Protein AF-A0A7W1PVD2-F1 (afdb_monomer_lite)

Secondary structure (DSSP, 8-state):
---S----S------HHHHHHHHHTT-GGGGHHHHHHHHHTSHHHHHHHHHHHHHH-TTEEEEEE--TTT-SS-EEEEEETTEEEEGGGS-HHHHHHHHHHHHHHHH--SEEEEESTTTTS-HHHHHHHHHHHHHHHHHHT-EEEEE-S--

Radius of gyration: 14.96 Å; chains: 1; bounding box: 42×34×36 Å

pLDDT: mean 89.28, std 12.17, range [30.95, 98.19]

Foldseek 3Di:
DDDQFAAPLFAAADDPVVQVVCVVVVVNSPCVLNLLVVQVVDVVLVVQLVVLLCLLPVQKDWDWDDDPVPDRGTFIWIDGPPDIDTPRPDFRLSVLLSSQSSCCSRVVDQEAEEECSPVRPDPSSVVSSVVSVVVSCVVSVHHYDYDDPDD

Structure (mmCIF, N/CA/C/O backbone):
data_AF-A0A7W1PVD2-F1
#
_entry.id   AF-A0A7W1PVD2-F1
#
loop_
_atom_site.group_PDB
_atom_site.id
_atom_site.type_symbol
_atom_site.label_atom_id
_atom_site.label_alt_id
_atom_site.label_comp_id
_atom_site.label_asym_id
_atom_site.label_entity_id
_atom_site.label_seq_id
_atom_site.pdbx_PDB_ins_code
_atom_site.Cartn_x
_atom_site.Cartn_y
_atom_site.Cartn_z
_atom_site.occupancy
_atom_site.B_iso_or_equiv
_atom_site.auth_seq_id
_atom_site.auth_comp_id
_atom_site.auth_asym_id
_atom_site.auth_atom_id
_atom_site.pdbx_PDB_model_num
ATOM 1 N N . MET A 1 1 ? -3.368 22.856 -1.263 1.00 30.95 1 MET A N 1
ATOM 2 C CA . MET A 1 1 ? -3.765 21.561 -0.682 1.00 30.95 1 MET A CA 1
ATOM 3 C C . MET A 1 1 ? -3.455 20.491 -1.707 1.00 30.95 1 MET A C 1
ATOM 5 O O . MET A 1 1 ? -4.094 20.517 -2.752 1.00 30.95 1 MET A O 1
ATOM 9 N N . PRO A 1 2 ? -2.447 19.629 -1.520 1.00 36.06 2 PRO A N 1
ATOM 10 C CA . PRO A 1 2 ? -2.318 18.473 -2.382 1.00 36.06 2 PRO A CA 1
ATOM 11 C C . PRO A 1 2 ? -3.225 17.382 -1.815 1.00 36.06 2 PRO A C 1
ATOM 13 O O . PRO A 1 2 ? -2.897 16.750 -0.815 1.00 36.06 2 PRO A O 1
ATOM 16 N N . GLY A 1 3 ? -4.385 17.198 -2.447 1.00 36.12 3 GLY A N 1
ATOM 17 C CA . GLY A 1 3 ? -5.169 15.983 -2.272 1.00 36.12 3 GLY A CA 1
ATOM 18 C C . GLY A 1 3 ? -4.302 14.768 -2.609 1.00 36.12 3 GLY A C 1
ATOM 19 O O . GLY A 1 3 ? -3.469 14.819 -3.514 1.00 36.12 3 GLY A O 1
ATOM 20 N N . LEU A 1 4 ? -4.482 13.675 -1.871 1.00 47.94 4 LEU A N 1
ATOM 21 C CA . LEU A 1 4 ? -3.737 12.411 -1.980 1.00 47.94 4 LEU A CA 1
ATOM 22 C C . LEU A 1 4 ? -3.936 11.652 -3.317 1.00 47.94 4 LEU A C 1
ATOM 24 O O . LEU A 1 4 ? -3.712 10.448 -3.390 1.00 47.94 4 LEU A O 1
ATOM 28 N N . ALA A 1 5 ? -4.349 12.316 -4.395 1.00 54.66 5 ALA A N 1
ATOM 29 C CA . ALA A 1 5 ? -4.681 11.675 -5.661 1.00 54.66 5 ALA A CA 1
ATOM 30 C C . ALA A 1 5 ? -3.678 12.055 -6.760 1.00 54.66 5 ALA A C 1
ATOM 32 O O . ALA A 1 5 ? -3.832 13.057 -7.454 1.00 54.66 5 ALA A O 1
ATOM 33 N N . GLY A 1 6 ? -2.654 11.211 -6.904 1.00 65.00 6 GLY A N 1
ATOM 34 C CA . GLY A 1 6 ? -1.680 11.238 -7.995 1.00 65.00 6 GLY A CA 1
ATOM 35 C C . GLY A 1 6 ? -0.313 10.763 -7.518 1.00 65.00 6 GLY A C 1
ATOM 36 O O . GLY A 1 6 ? 0.491 11.569 -7.058 1.00 65.00 6 GLY A O 1
ATOM 37 N N . ILE A 1 7 ? -0.049 9.455 -7.594 1.00 79.06 7 ILE A N 1
ATOM 38 C CA . ILE A 1 7 ? 1.331 8.960 -7.490 1.00 79.06 7 ILE A CA 1
ATOM 39 C C . ILE A 1 7 ? 2.027 9.197 -8.835 1.00 79.06 7 ILE A C 1
ATOM 41 O O . ILE A 1 7 ? 1.370 9.092 -9.875 1.00 79.06 7 ILE A O 1
ATOM 45 N N . PRO A 1 8 ? 3.327 9.524 -8.856 1.00 81.75 8 PRO A N 1
ATOM 46 C CA . PRO A 1 8 ? 4.046 9.646 -10.111 1.00 81.75 8 PRO A CA 1
ATOM 47 C C . PRO A 1 8 ? 4.066 8.294 -10.835 1.00 81.75 8 PRO A C 1
ATOM 49 O O . PRO A 1 8 ? 4.169 7.230 -10.212 1.00 81.75 8 PRO A O 1
ATOM 52 N N . SER A 1 9 ? 4.010 8.334 -12.169 1.00 82.12 9 SER A N 1
ATOM 53 C CA . SER A 1 9 ? 4.087 7.117 -12.985 1.00 82.12 9 SER A CA 1
ATOM 54 C C . SER A 1 9 ? 5.386 6.347 -12.751 1.00 82.12 9 SER A C 1
ATOM 56 O O . SER A 1 9 ? 5.392 5.119 -12.807 1.00 82.12 9 SER A O 1
ATOM 58 N N . PHE A 1 10 ? 6.459 7.049 -12.378 1.00 88.56 10 PHE A N 1
ATOM 59 C CA . PHE A 1 10 ? 7.777 6.473 -12.145 1.00 88.56 10 PHE A CA 1
ATOM 60 C C . PHE A 1 10 ? 8.405 6.995 -10.851 1.00 88.56 10 PHE A C 1
ATOM 62 O O . PHE A 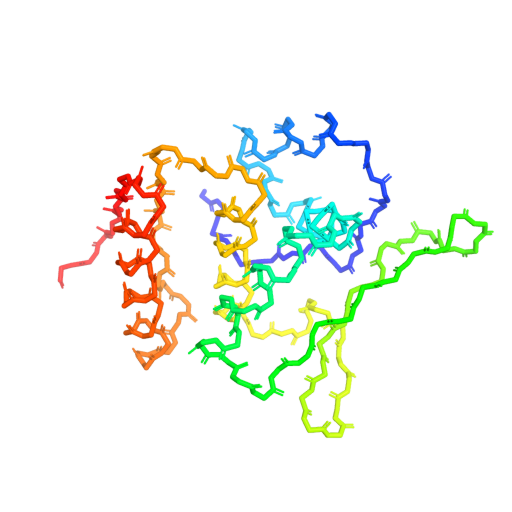1 10 ? 8.245 8.159 -10.484 1.00 88.56 10 PHE A O 1
ATOM 69 N N . GLU A 1 11 ? 9.156 6.128 -10.174 1.00 93.12 11 GLU A N 1
ATOM 70 C CA . GLU A 1 11 ? 10.035 6.499 -9.067 1.00 93.12 11 GLU A CA 1
ATOM 71 C C . GLU A 1 11 ? 11.359 5.747 -9.200 1.00 93.12 11 GLU A C 1
ATOM 73 O O . GLU A 1 11 ? 11.371 4.520 -9.307 1.00 93.12 11 GLU A O 1
ATOM 78 N N . GLU A 1 12 ? 12.472 6.471 -9.128 1.00 94.31 12 GLU A N 1
ATOM 79 C CA . GLU A 1 12 ? 13.791 5.875 -8.908 1.00 94.31 12 GLU A CA 1
ATOM 80 C C . GLU A 1 12 ? 13.880 5.257 -7.505 1.00 94.31 12 GLU A C 1
ATOM 82 O O . GLU A 1 12 ? 13.219 5.714 -6.559 1.00 94.31 12 GLU A O 1
ATOM 87 N N . LEU A 1 13 ? 14.740 4.247 -7.346 1.00 96.00 13 LEU A N 1
ATOM 88 C CA . LEU A 1 13 ? 15.053 3.697 -6.031 1.00 96.00 13 LEU A CA 1
ATOM 89 C C . LEU A 1 13 ? 15.788 4.745 -5.179 1.00 96.00 13 LEU A C 1
ATOM 91 O O . LEU A 1 13 ? 16.880 5.205 -5.507 1.00 96.00 13 LEU A O 1
ATOM 95 N N . LYS A 1 14 ? 15.209 5.077 -4.029 1.00 94.94 14 LYS A N 1
ATOM 96 C CA . LYS A 1 14 ? 15.742 6.025 -3.049 1.00 94.94 14 LYS A CA 1
ATOM 97 C C . LYS A 1 14 ? 16.215 5.288 -1.803 1.00 94.94 14 LYS A C 1
ATOM 99 O O . LYS A 1 14 ? 15.666 4.267 -1.392 1.00 94.94 14 LYS A O 1
ATOM 104 N N . SER A 1 15 ? 17.219 5.853 -1.134 1.00 94.75 15 SER A N 1
ATOM 105 C CA . SER A 1 15 ? 17.688 5.307 0.141 1.00 94.75 15 SER A CA 1
ATOM 106 C C . SER A 1 15 ? 16.593 5.381 1.221 1.00 94.75 15 SER A C 1
ATOM 108 O O . SER A 1 15 ? 15.819 6.345 1.246 1.00 94.75 15 SER A O 1
ATOM 110 N N . PRO A 1 16 ? 16.558 4.450 2.197 1.00 93.50 16 PRO A N 1
ATOM 111 C CA . PRO A 1 16 ? 15.550 4.467 3.262 1.00 93.50 16 PRO A CA 1
ATOM 112 C C . PRO A 1 16 ? 15.492 5.791 4.041 1.00 93.50 16 PRO A C 1
ATOM 114 O O . PRO A 1 16 ? 14.431 6.206 4.505 1.00 93.50 16 PRO A O 1
ATOM 117 N N . GLY A 1 17 ? 16.632 6.478 4.185 1.00 92.56 17 GLY A N 1
ATOM 118 C CA . GLY A 1 17 ? 16.705 7.792 4.826 1.00 92.56 17 GLY A CA 1
ATOM 119 C C . GLY A 1 17 ? 16.015 8.898 4.024 1.00 92.56 17 GLY A C 1
ATOM 120 O O . GLY A 1 17 ? 15.352 9.748 4.617 1.00 92.56 17 GLY A O 1
ATOM 121 N N . LEU A 1 18 ? 16.128 8.881 2.691 1.00 92.88 18 LEU A N 1
ATOM 122 C CA . LEU A 1 18 ? 15.412 9.816 1.817 1.00 92.88 18 LEU A CA 1
ATOM 123 C C . LEU A 1 18 ? 13.906 9.563 1.852 1.00 92.88 18 LEU A C 1
ATOM 125 O O . LEU A 1 18 ? 13.144 10.512 2.016 1.00 92.88 18 LEU A O 1
ATOM 129 N N . VAL A 1 19 ? 13.495 8.294 1.785 1.00 93.81 19 VAL A N 1
ATOM 130 C CA . VAL A 1 19 ? 12.080 7.894 1.847 1.00 93.81 19 VAL A CA 1
ATOM 131 C C . VAL A 1 19 ? 11.445 8.343 3.163 1.00 93.81 19 VAL A C 1
ATOM 133 O O . VAL A 1 19 ? 10.417 9.013 3.151 1.00 93.81 19 VAL A O 1
ATOM 136 N N . ARG A 1 20 ? 12.102 8.077 4.303 1.00 90.12 20 ARG A N 1
ATOM 137 C CA . ARG A 1 20 ? 11.642 8.539 5.625 1.00 90.12 20 ARG A CA 1
ATOM 138 C C . ARG A 1 20 ? 11.489 10.055 5.709 1.00 90.12 20 ARG A C 1
ATOM 140 O O . ARG A 1 20 ? 10.506 10.534 6.265 1.00 90.12 20 ARG A O 1
ATOM 147 N N . ARG A 1 21 ? 12.448 10.816 5.171 1.00 89.19 21 ARG A N 1
ATOM 148 C CA . ARG A 1 21 ? 12.374 12.285 5.175 1.00 89.19 21 ARG A CA 1
ATOM 149 C C . ARG A 1 21 ? 11.238 12.811 4.303 1.00 89.19 21 ARG A C 1
ATOM 151 O O . ARG A 1 21 ? 10.576 13.749 4.724 1.00 89.19 21 ARG A O 1
ATOM 158 N N . ALA A 1 22 ? 11.023 12.229 3.124 1.00 88.19 22 ALA A N 1
ATOM 159 C CA . ALA A 1 22 ? 9.928 12.619 2.237 1.00 88.19 22 ALA A CA 1
ATOM 160 C C . ALA A 1 22 ? 8.562 12.341 2.884 1.00 88.19 22 ALA A C 1
ATOM 162 O O . ALA A 1 22 ? 7.729 13.239 2.965 1.00 88.19 22 ALA A O 1
ATOM 163 N N . ALA A 1 23 ? 8.387 11.145 3.454 1.00 84.88 23 ALA A N 1
ATOM 164 C CA . ALA A 1 23 ? 7.197 10.770 4.214 1.00 84.88 23 ALA A CA 1
ATOM 165 C C . ALA A 1 23 ? 6.908 11.740 5.374 1.00 84.88 23 ALA A C 1
ATOM 167 O O . ALA A 1 23 ? 5.784 12.204 5.530 1.00 84.88 23 ALA A O 1
ATOM 168 N N . ALA A 1 24 ? 7.933 12.111 6.150 1.00 81.12 24 ALA A N 1
ATOM 169 C CA . ALA A 1 24 ? 7.786 13.033 7.279 1.00 81.12 24 ALA A CA 1
ATOM 170 C C . ALA A 1 24 ? 7.469 14.487 6.872 1.00 81.12 24 ALA A C 1
ATOM 172 O O . ALA A 1 24 ? 6.961 15.247 7.692 1.00 81.12 24 ALA A O 1
ATOM 173 N N . ARG A 1 25 ? 7.786 14.895 5.636 1.00 81.44 25 ARG A N 1
ATOM 174 C CA . ARG A 1 25 ? 7.561 16.261 5.126 1.00 81.44 25 ARG A CA 1
ATOM 175 C C . ARG A 1 25 ? 6.215 16.449 4.426 1.00 81.44 25 ARG A C 1
ATOM 177 O O . ARG A 1 25 ? 5.925 17.557 3.995 1.00 81.44 25 ARG A O 1
ATOM 184 N N . GLY A 1 26 ? 5.411 15.392 4.307 1.00 72.75 26 GLY A N 1
ATOM 185 C CA . GLY A 1 26 ? 4.166 15.425 3.537 1.00 72.75 26 GLY A CA 1
ATOM 186 C C . GLY A 1 26 ? 4.355 15.186 2.034 1.00 72.75 26 GLY A C 1
ATOM 187 O O . GLY A 1 26 ? 3.373 15.140 1.304 1.00 72.75 26 GLY A O 1
ATOM 188 N N . ASP A 1 27 ? 5.582 14.916 1.573 1.00 76.50 27 ASP A N 1
ATOM 189 C CA . ASP A 1 27 ? 5.893 14.545 0.180 1.00 76.50 27 ASP A CA 1
ATOM 190 C C . ASP A 1 27 ? 5.741 13.030 -0.065 1.00 76.50 27 ASP A C 1
ATOM 192 O O . ASP A 1 27 ? 6.372 12.436 -0.945 1.00 76.50 27 ASP A O 1
ATOM 196 N N . ALA A 1 28 ? 4.896 12.400 0.749 1.00 74.50 28 ALA A N 1
ATOM 197 C CA . ALA A 1 28 ? 4.592 10.978 0.793 1.00 74.50 28 ALA A CA 1
ATOM 198 C C . ALA A 1 28 ? 4.269 10.367 -0.576 1.00 74.50 28 ALA A C 1
ATOM 200 O O . ALA A 1 28 ? 4.692 9.250 -0.879 1.00 74.50 28 ALA A O 1
ATOM 201 N N . ASN A 1 29 ? 3.539 11.117 -1.401 1.00 79.50 29 ASN A N 1
ATOM 202 C CA . ASN A 1 29 ? 3.061 10.665 -2.705 1.00 79.50 29 ASN A CA 1
ATOM 203 C C . ASN A 1 29 ? 4.199 10.430 -3.708 1.00 79.50 29 ASN A C 1
ATOM 205 O O . ASN A 1 29 ? 4.047 9.603 -4.597 1.00 79.50 29 ASN A O 1
ATOM 209 N N . ASN A 1 30 ? 5.351 11.093 -3.539 1.00 85.94 30 ASN A N 1
ATOM 210 C CA . ASN A 1 30 ? 6.503 11.007 -4.450 1.00 85.94 30 ASN A CA 1
ATOM 211 C C . ASN A 1 30 ? 7.498 9.885 -4.090 1.00 85.94 30 ASN A C 1
ATOM 213 O O . ASN A 1 30 ? 8.606 9.814 -4.644 1.00 85.94 30 ASN A O 1
ATOM 217 N N . VAL A 1 31 ? 7.159 9.080 -3.082 1.00 92.88 31 VAL A N 1
ATOM 218 C CA . VAL A 1 31 ? 7.969 7.959 -2.586 1.00 92.88 31 VAL A CA 1
ATOM 219 C C . VAL A 1 31 ? 7.114 6.720 -2.305 1.00 92.88 31 VAL A C 1
ATOM 221 O O . VAL A 1 31 ? 7.510 5.856 -1.523 1.00 92.88 31 VAL A O 1
ATOM 224 N N . PHE A 1 32 ? 5.924 6.630 -2.894 1.00 93.75 32 PHE A N 1
ATOM 225 C CA . PHE A 1 32 ? 5.000 5.538 -2.626 1.00 93.75 32 PHE A CA 1
ATOM 226 C C . PHE A 1 32 ? 5.550 4.191 -3.110 1.00 93.75 32 PHE A C 1
ATOM 228 O O . PHE A 1 32 ? 5.587 3.238 -2.329 1.00 93.75 32 PHE A O 1
ATOM 235 N N . ARG A 1 33 ? 6.055 4.103 -4.349 1.00 95.44 33 ARG A N 1
ATOM 236 C CA . ARG A 1 33 ? 6.676 2.862 -4.861 1.00 95.44 33 ARG A CA 1
ATOM 237 C C . ARG A 1 33 ? 7.888 2.477 -4.022 1.00 95.44 33 ARG A C 1
ATOM 239 O O . ARG A 1 33 ? 8.087 1.299 -3.736 1.00 95.44 33 ARG A O 1
ATOM 246 N N . ASN A 1 34 ? 8.651 3.466 -3.562 1.00 96.50 34 ASN A N 1
ATOM 247 C CA . ASN A 1 34 ? 9.752 3.253 -2.629 1.00 96.50 34 ASN A CA 1
ATOM 248 C C . ASN A 1 34 ? 9.296 2.672 -1.283 1.00 96.50 34 ASN A C 1
ATOM 250 O O . ASN A 1 34 ? 9.958 1.785 -0.752 1.00 96.50 34 ASN A O 1
ATOM 254 N N . ILE A 1 35 ? 8.172 3.126 -0.728 1.00 95.88 35 ILE A N 1
ATOM 255 C CA . ILE A 1 35 ? 7.609 2.559 0.507 1.00 95.88 35 ILE A CA 1
ATOM 256 C C . ILE A 1 35 ? 7.193 1.102 0.291 1.00 95.88 35 ILE A C 1
ATOM 258 O O . ILE A 1 35 ? 7.551 0.244 1.101 1.00 95.88 35 ILE A O 1
ATOM 262 N N . ILE A 1 36 ? 6.499 0.807 -0.813 1.00 96.81 36 ILE A N 1
ATOM 263 C CA . ILE A 1 36 ? 6.134 -0.567 -1.184 1.00 96.81 36 ILE A CA 1
ATOM 264 C C . ILE A 1 36 ? 7.389 -1.434 -1.337 1.00 96.81 36 ILE A C 1
ATOM 266 O O . ILE A 1 36 ? 7.425 -2.550 -0.824 1.00 96.81 36 ILE A O 1
ATOM 270 N N . TRP A 1 37 ? 8.446 -0.913 -1.961 1.00 97.25 37 TRP A N 1
ATOM 271 C CA . TRP A 1 37 ? 9.722 -1.615 -2.087 1.00 97.25 37 TRP A CA 1
ATOM 272 C C . TRP A 1 37 ? 10.384 -1.893 -0.729 1.00 97.25 37 TRP A C 1
ATOM 274 O O . TRP A 1 37 ? 10.822 -3.014 -0.471 1.00 97.25 37 TRP A O 1
ATOM 284 N N . LEU A 1 38 ? 10.408 -0.916 0.185 1.00 96.62 38 LEU A N 1
ATOM 285 C CA . LEU A 1 38 ? 10.934 -1.118 1.540 1.00 96.62 38 LEU A CA 1
ATOM 286 C C . LEU A 1 38 ? 10.157 -2.198 2.300 1.00 96.62 38 LEU A C 1
ATOM 288 O O . LEU A 1 38 ? 10.777 -3.018 2.976 1.00 96.62 38 LEU A O 1
ATOM 292 N N . LEU A 1 39 ? 8.828 -2.227 2.165 1.00 97.38 39 LEU A N 1
ATOM 293 C CA . LEU A 1 39 ? 8.005 -3.307 2.706 1.00 97.38 39 LEU A CA 1
ATOM 294 C C . LEU A 1 39 ? 8.395 -4.644 2.074 1.00 97.38 39 LEU A C 1
ATOM 296 O O . LEU A 1 39 ? 8.712 -5.570 2.808 1.00 97.38 39 LEU A O 1
ATOM 300 N N . HIS A 1 40 ? 8.452 -4.719 0.743 1.00 97.44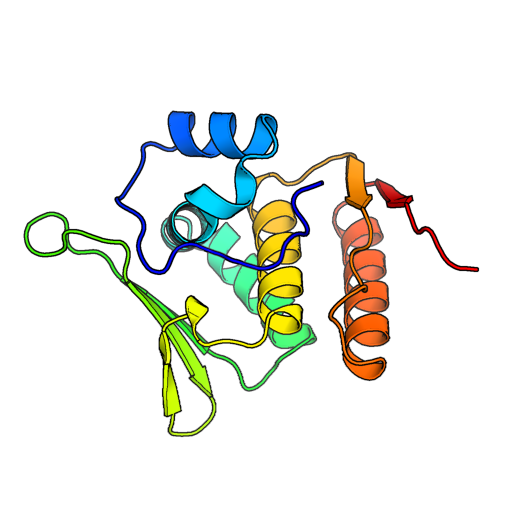 40 HIS A N 1
ATOM 301 C CA . HIS A 1 40 ? 8.768 -5.935 -0.013 1.00 97.44 40 HIS A CA 1
ATOM 302 C C . HIS A 1 40 ? 10.121 -6.554 0.373 1.00 97.44 40 HIS A C 1
ATOM 304 O O . HIS A 1 40 ? 10.240 -7.771 0.495 1.00 97.44 40 HIS A O 1
ATOM 310 N N . THR A 1 41 ? 11.139 -5.730 0.638 1.00 95.94 41 THR A N 1
ATOM 311 C CA . THR A 1 41 ? 12.467 -6.211 1.074 1.00 95.94 41 THR A CA 1
ATOM 312 C C . THR A 1 41 ? 12.499 -6.766 2.506 1.00 95.94 41 THR A C 1
ATOM 314 O O . THR A 1 41 ? 13.459 -7.441 2.878 1.00 95.94 41 THR A O 1
ATOM 317 N N . ASN A 1 42 ? 11.462 -6.527 3.317 1.00 96.00 42 ASN A N 1
ATOM 318 C CA . ASN A 1 42 ? 11.315 -7.097 4.653 1.00 96.00 42 ASN A CA 1
ATOM 319 C C . ASN A 1 42 ? 10.123 -8.060 4.688 1.00 96.00 42 ASN A C 1
ATOM 321 O O . ASN A 1 42 ? 8.979 -7.632 4.806 1.00 96.00 42 ASN A O 1
ATOM 325 N N . LYS A 1 43 ? 10.399 -9.368 4.672 1.00 94.69 43 LYS A N 1
ATOM 326 C CA . LYS A 1 43 ? 9.364 -10.412 4.612 1.00 94.69 43 LYS A CA 1
ATOM 327 C C . LYS A 1 43 ? 8.236 -10.231 5.637 1.00 94.69 43 LYS A C 1
ATOM 329 O O . LYS A 1 43 ? 7.075 -10.304 5.265 1.00 94.69 43 LYS A O 1
ATOM 334 N N . ASN A 1 44 ? 8.554 -9.942 6.899 1.00 95.75 44 ASN A N 1
ATOM 335 C CA . ASN A 1 44 ? 7.533 -9.808 7.945 1.00 95.75 44 ASN A CA 1
ATOM 336 C C . ASN A 1 44 ? 6.627 -8.590 7.711 1.00 95.75 44 ASN A C 1
ATOM 338 O O . ASN A 1 44 ? 5.411 -8.680 7.867 1.00 95.75 44 ASN A O 1
ATOM 342 N N . SER A 1 45 ? 7.212 -7.448 7.340 1.00 95.62 45 SER A N 1
ATOM 343 C CA . SER A 1 45 ? 6.439 -6.244 7.023 1.00 95.62 45 SER A CA 1
ATOM 344 C C . SER A 1 45 ? 5.638 -6.406 5.730 1.00 95.62 45 SER A C 1
ATOM 346 O O . SER A 1 45 ? 4.518 -5.907 5.653 1.00 95.62 45 SER A O 1
ATOM 348 N N . TRP A 1 46 ? 6.186 -7.111 4.736 1.00 97.81 46 TRP A N 1
ATOM 349 C CA . TRP A 1 46 ? 5.491 -7.440 3.494 1.00 97.81 46 TRP A CA 1
ATOM 350 C C . TRP A 1 46 ? 4.287 -8.343 3.741 1.00 97.81 46 TRP A C 1
ATOM 352 O O . TRP A 1 46 ? 3.182 -8.001 3.335 1.00 97.81 46 TRP A O 1
ATOM 362 N N . ASP A 1 47 ? 4.483 -9.452 4.454 1.00 97.75 47 ASP A N 1
ATOM 363 C CA . ASP A 1 47 ? 3.430 -10.424 4.742 1.00 97.75 47 ASP A CA 1
ATOM 364 C C . ASP A 1 47 ? 2.293 -9.759 5.551 1.00 97.75 47 ASP A C 1
ATOM 366 O O . ASP A 1 47 ? 1.120 -9.933 5.222 1.00 97.75 47 ASP A O 1
ATOM 370 N N . SER A 1 48 ? 2.631 -8.907 6.531 1.00 97.38 48 SER A N 1
ATOM 371 C CA . SER A 1 48 ? 1.663 -8.090 7.285 1.00 97.38 48 SER A CA 1
ATOM 372 C C . SER A 1 48 ? 0.902 -7.102 6.391 1.00 97.38 48 SER A C 1
ATOM 374 O O . SER A 1 48 ? -0.323 -7.010 6.458 1.00 97.38 48 SER A O 1
ATOM 376 N N . PHE A 1 49 ? 1.608 -6.386 5.512 1.00 98.19 49 PHE A N 1
ATOM 377 C CA . PHE A 1 49 ? 0.990 -5.448 4.576 1.00 98.19 49 PHE A CA 1
ATOM 378 C C . PHE A 1 49 ? 0.042 -6.150 3.600 1.00 98.19 49 PHE A C 1
ATOM 380 O O . PHE A 1 49 ? -1.081 -5.692 3.400 1.00 98.19 49 PHE A O 1
ATOM 387 N N . ILE A 1 50 ? 0.458 -7.277 3.019 1.00 98.12 50 ILE A N 1
ATOM 388 C CA . ILE A 1 50 ? -0.372 -8.044 2.087 1.00 98.12 50 ILE A CA 1
ATOM 389 C C . ILE A 1 50 ? -1.595 -8.631 2.791 1.00 98.12 50 ILE A C 1
ATOM 391 O O . ILE A 1 50 ? -2.679 -8.596 2.209 1.00 98.12 50 ILE A O 1
ATOM 395 N N . ALA A 1 51 ? -1.462 -9.113 4.030 1.00 97.75 51 ALA A N 1
ATOM 396 C CA . ALA A 1 51 ? -2.610 -9.546 4.825 1.00 97.75 51 ALA A CA 1
ATOM 397 C C . ALA A 1 51 ? -3.620 -8.401 5.012 1.00 97.75 51 ALA A C 1
ATOM 399 O O . ALA A 1 51 ? -4.800 -8.563 4.705 1.00 97.75 51 ALA A O 1
ATOM 400 N N . ASP A 1 52 ? -3.146 -7.210 5.395 1.00 97.50 52 ASP A N 1
ATOM 401 C CA . ASP A 1 52 ? -4.011 -6.041 5.574 1.00 97.50 52 ASP A CA 1
ATOM 402 C C . ASP A 1 52 ? -4.716 -5.608 4.281 1.00 97.50 52 ASP A C 1
ATOM 404 O O . ASP A 1 52 ? -5.879 -5.200 4.317 1.00 97.50 52 ASP A O 1
ATOM 408 N N . VAL A 1 53 ? -4.028 -5.696 3.138 1.00 97.06 53 VAL A N 1
ATOM 409 C CA . VAL A 1 53 ? -4.612 -5.407 1.821 1.00 97.06 53 VAL A CA 1
ATOM 410 C C . VAL A 1 53 ? -5.672 -6.445 1.462 1.00 97.06 53 VAL A C 1
ATOM 412 O O . VAL A 1 53 ? -6.759 -6.066 1.017 1.00 97.06 53 VAL A O 1
ATOM 415 N N . LYS A 1 54 ? -5.393 -7.736 1.675 1.00 96.44 54 LYS A N 1
ATOM 416 C CA . LYS A 1 54 ? -6.313 -8.830 1.337 1.00 96.44 54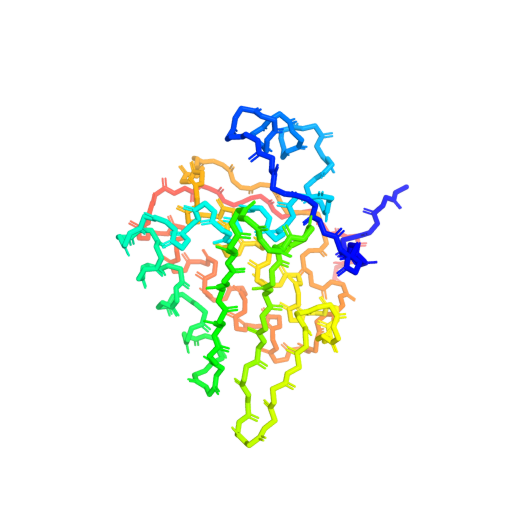 LYS A CA 1
ATOM 417 C C . LYS A 1 54 ? -7.592 -8.820 2.167 1.00 96.44 54 LYS A C 1
ATOM 419 O O . LYS A 1 54 ? -8.631 -9.210 1.642 1.00 96.44 54 LYS A O 1
ATOM 424 N N . ASP A 1 55 ? -7.566 -8.292 3.387 1.00 95.12 55 ASP A N 1
ATOM 425 C CA . ASP A 1 55 ? -8.784 -8.102 4.187 1.00 95.12 55 ASP A CA 1
ATOM 426 C C . ASP A 1 55 ? -9.787 -7.137 3.526 1.00 95.12 55 ASP A C 1
ATOM 428 O O . ASP A 1 55 ? -11.002 -7.268 3.699 1.00 95.12 55 ASP A O 1
ATOM 432 N N . ILE A 1 56 ? -9.300 -6.166 2.746 1.00 94.38 56 ILE A N 1
ATOM 433 C CA . ILE A 1 56 ? -10.147 -5.206 2.020 1.00 94.38 56 ILE A CA 1
ATOM 434 C C . ILE A 1 56 ? -10.407 -5.681 0.579 1.00 94.38 56 ILE A C 1
ATOM 436 O O . ILE A 1 56 ? -11.546 -5.584 0.088 1.00 94.38 56 ILE A O 1
ATOM 440 N N . PHE A 1 57 ? -9.367 -6.208 -0.075 1.00 94.62 57 PHE A N 1
ATOM 441 C CA . PHE A 1 57 ? -9.324 -6.609 -1.482 1.00 94.62 57 PHE A CA 1
ATOM 442 C C . PHE A 1 57 ? -8.727 -8.025 -1.658 1.00 94.62 57 PHE A C 1
ATOM 444 O O . PHE A 1 57 ? -7.573 -8.159 -2.067 1.00 94.62 57 PHE A O 1
ATOM 451 N N . PRO A 1 58 ? -9.500 -9.096 -1.393 1.00 94.50 58 PRO A N 1
ATOM 452 C CA . PRO A 1 58 ? -8.986 -10.474 -1.384 1.00 94.50 58 PRO A CA 1
ATOM 453 C C . PRO A 1 58 ? -8.395 -10.950 -2.719 1.00 94.50 58 PRO A C 1
ATOM 455 O O . PRO A 1 58 ? -7.439 -11.721 -2.741 1.00 94.50 58 PRO A O 1
ATOM 458 N N . GLU A 1 59 ? -8.961 -10.460 -3.823 1.00 94.75 59 GLU A N 1
ATOM 459 C CA . GLU A 1 59 ? -8.637 -10.849 -5.203 1.00 94.75 59 GLU A CA 1
ATOM 460 C C . GLU A 1 59 ? -7.409 -10.123 -5.778 1.00 94.75 59 GLU A C 1
ATOM 462 O O . GLU A 1 59 ? -7.056 -10.324 -6.940 1.00 94.75 59 GLU A O 1
ATOM 467 N N . ILE A 1 60 ? -6.803 -9.213 -5.010 1.00 94.75 60 ILE A N 1
ATOM 468 C CA . ILE A 1 60 ? -5.688 -8.390 -5.474 1.00 94.75 60 ILE A CA 1
ATOM 469 C C . ILE A 1 60 ? -4.353 -9.025 -5.091 1.00 94.75 60 ILE A C 1
ATOM 471 O O . ILE A 1 60 ? -4.098 -9.350 -3.929 1.00 94.75 60 ILE A O 1
ATOM 475 N N . GLU A 1 61 ? -3.459 -9.115 -6.073 1.00 96.50 61 GLU A N 1
ATOM 476 C CA . GLU A 1 61 ? -2.045 -9.420 -5.869 1.00 96.50 61 GLU A CA 1
ATOM 477 C C . GLU A 1 61 ? -1.202 -8.180 -6.186 1.00 96.50 61 GLU A C 1
ATOM 479 O O . GLU A 1 61 ? -1.381 -7.541 -7.225 1.00 96.50 61 GLU A O 1
ATOM 484 N N . ILE A 1 62 ? -0.271 -7.839 -5.292 1.00 97.38 62 ILE A N 1
ATOM 485 C CA . ILE A 1 62 ? 0.704 -6.765 -5.511 1.00 97.38 62 ILE A CA 1
ATOM 486 C C . ILE A 1 62 ? 2.041 -7.410 -5.861 1.00 97.38 62 ILE A C 1
ATOM 488 O O . ILE A 1 62 ? 2.550 -8.245 -5.113 1.00 97.38 62 ILE A O 1
ATOM 492 N N . LEU A 1 63 ? 2.610 -7.002 -6.990 1.00 96.81 63 LEU A N 1
ATOM 493 C CA . LEU A 1 63 ? 3.890 -7.480 -7.497 1.00 96.81 63 LEU A CA 1
ATOM 494 C C . LEU A 1 63 ? 4.890 -6.327 -7.454 1.00 96.81 63 LEU A C 1
ATOM 496 O O . LEU A 1 63 ? 4.605 -5.244 -7.966 1.00 96.81 63 LEU A O 1
ATOM 500 N N . ALA A 1 64 ? 6.053 -6.558 -6.852 1.00 96.94 64 ALA A N 1
ATOM 501 C CA . ALA A 1 64 ? 7.122 -5.573 -6.755 1.00 96.94 64 ALA A CA 1
ATOM 502 C C . ALA A 1 64 ? 8.436 -6.173 -7.263 1.00 96.94 64 ALA A C 1
ATOM 504 O O . ALA A 1 64 ? 8.855 -7.243 -6.824 1.00 96.94 64 ALA A O 1
ATOM 505 N N . SER A 1 65 ? 9.102 -5.474 -8.176 1.00 96.12 65 SER A N 1
ATOM 506 C CA . SER A 1 65 ? 10.389 -5.891 -8.726 1.00 96.12 65 SER A CA 1
ATOM 507 C C . SER A 1 65 ? 11.279 -4.690 -9.011 1.00 96.12 65 SER A C 1
ATOM 509 O O . SER A 1 65 ? 10.800 -3.619 -9.381 1.00 96.12 65 SER A O 1
ATOM 511 N N . PHE A 1 66 ? 12.582 -4.887 -8.860 1.00 96.50 66 PHE A N 1
ATOM 512 C CA . PHE A 1 66 ? 13.589 -3.921 -9.267 1.00 96.50 66 PHE A CA 1
ATOM 513 C C . PHE A 1 66 ? 14.918 -4.638 -9.488 1.00 96.50 66 PHE A C 1
ATOM 515 O O . PHE A 1 66 ? 15.391 -5.358 -8.604 1.00 96.50 66 PHE A O 1
ATOM 522 N N . ASN A 1 67 ? 15.515 -4.443 -10.658 1.00 95.06 67 ASN A N 1
ATOM 523 C CA . ASN A 1 67 ? 16.850 -4.912 -10.993 1.00 95.06 67 ASN A CA 1
ATOM 524 C C . ASN A 1 67 ? 17.806 -3.720 -11.105 1.00 95.06 67 ASN A C 1
ATOM 526 O O . ASN A 1 67 ? 17.728 -2.951 -12.054 1.00 95.06 67 ASN A O 1
ATOM 530 N N . GLN A 1 68 ? 18.756 -3.612 -10.177 1.00 92.19 68 GLN A N 1
ATOM 531 C CA . GLN A 1 68 ? 19.681 -2.477 -10.112 1.00 92.19 68 GLN A CA 1
ATOM 532 C C . GLN A 1 68 ? 20.568 -2.302 -11.361 1.00 92.19 68 GLN A C 1
ATOM 534 O O . GLN A 1 68 ? 21.038 -1.198 -11.615 1.00 92.19 68 GLN A O 1
ATOM 539 N N . GLU A 1 69 ? 20.810 -3.362 -12.137 1.00 94.25 69 GLU A N 1
ATOM 540 C CA . GLU A 1 69 ? 21.631 -3.296 -13.353 1.00 94.25 69 GLU A CA 1
ATOM 541 C C . GLU A 1 69 ? 20.826 -2.937 -14.610 1.00 94.25 69 GLU A C 1
ATOM 543 O O . GLU A 1 69 ? 21.418 -2.573 -15.625 1.00 94.25 69 GLU A O 1
ATOM 548 N N . ARG A 1 70 ? 19.494 -3.088 -14.580 1.00 94.00 70 ARG A N 1
ATOM 549 C CA . ARG A 1 70 ? 18.638 -3.011 -15.779 1.00 94.00 70 ARG A CA 1
ATOM 550 C C . ARG A 1 70 ? 17.514 -1.990 -15.683 1.00 94.00 70 ARG A C 1
ATOM 552 O O . ARG A 1 70 ? 17.128 -1.434 -16.706 1.00 94.00 70 ARG A O 1
ATOM 559 N N . ASP A 1 71 ? 16.982 -1.775 -14.487 1.00 95.06 71 ASP A N 1
ATOM 560 C CA . ASP A 1 71 ? 15.785 -0.977 -14.275 1.00 95.06 71 ASP A CA 1
ATOM 561 C C . ASP A 1 71 ? 16.161 0.443 -13.852 1.00 95.06 71 ASP A C 1
ATOM 563 O O . ASP A 1 71 ? 16.885 0.656 -12.881 1.00 95.06 71 ASP A O 1
ATOM 567 N N . GLU A 1 72 ? 15.597 1.429 -14.544 1.00 93.75 72 GLU A N 1
ATOM 568 C CA . GLU A 1 72 ? 15.691 2.840 -14.154 1.00 93.75 72 GLU A CA 1
ATOM 569 C C . GLU A 1 72 ? 14.719 3.178 -13.006 1.00 93.75 72 GLU A C 1
ATOM 571 O O . GLU A 1 72 ? 14.957 4.074 -12.192 1.00 93.75 72 GLU A O 1
ATOM 576 N N . HIS A 1 73 ? 13.607 2.444 -12.914 1.00 95.94 73 HIS A N 1
ATOM 577 C CA . HIS A 1 73 ? 12.488 2.761 -12.030 1.00 95.94 73 HIS A CA 1
ATOM 578 C C . HIS A 1 73 ? 11.951 1.530 -11.298 1.00 95.94 73 HIS A C 1
ATOM 580 O O . HIS A 1 73 ? 12.039 0.400 -11.776 1.00 95.94 73 HIS A O 1
ATOM 586 N N . LEU A 1 74 ? 11.336 1.765 -10.137 1.00 96.44 74 LEU A N 1
ATOM 587 C CA . LEU A 1 74 ? 10.652 0.735 -9.360 1.00 96.44 74 LEU A CA 1
ATOM 588 C C . LEU A 1 74 ? 9.393 0.231 -10.079 1.00 96.44 74 LEU A C 1
ATOM 590 O O . LEU A 1 74 ? 8.417 0.963 -10.281 1.00 96.44 74 LEU A O 1
ATOM 594 N N . ASN A 1 75 ? 9.387 -1.065 -10.376 1.00 96.50 75 ASN A N 1
ATOM 595 C CA . ASN A 1 75 ? 8.302 -1.735 -11.073 1.00 96.50 75 ASN A CA 1
ATOM 596 C C . ASN A 1 75 ? 7.313 -2.326 -10.060 1.00 96.50 75 ASN A C 1
ATOM 598 O O . ASN A 1 75 ? 7.569 -3.370 -9.461 1.00 96.50 75 ASN A O 1
ATOM 602 N N . ILE A 1 76 ? 6.181 -1.641 -9.865 1.00 96.56 76 ILE A N 1
ATOM 603 C CA . ILE A 1 76 ? 5.083 -2.086 -8.997 1.00 96.56 76 ILE A CA 1
ATOM 604 C C . ILE A 1 76 ? 3.822 -2.273 -9.840 1.00 96.56 76 ILE A C 1
ATOM 606 O O . ILE A 1 76 ? 3.366 -1.332 -10.502 1.00 96.56 76 ILE A O 1
ATOM 610 N N . PHE A 1 77 ? 3.257 -3.475 -9.782 1.00 96.62 77 PHE A N 1
ATOM 611 C CA . PHE A 1 77 ? 2.065 -3.876 -10.520 1.00 96.62 77 PHE A CA 1
ATOM 612 C C . PHE A 1 77 ? 0.993 -4.429 -9.586 1.00 96.62 77 PHE A C 1
ATOM 614 O O . PHE A 1 77 ? 1.279 -4.974 -8.519 1.00 96.62 77 PHE A O 1
ATOM 621 N N . ILE A 1 78 ? -0.250 -4.315 -10.034 1.00 96.44 78 ILE A N 1
ATOM 622 C CA . ILE A 1 78 ? -1.415 -4.953 -9.442 1.00 96.44 78 ILE A CA 1
ATOM 623 C C . ILE A 1 78 ? -1.914 -5.992 -10.430 1.00 96.44 78 ILE A C 1
ATOM 625 O O . ILE A 1 78 ? -2.112 -5.690 -11.609 1.00 96.44 78 ILE A O 1
ATOM 629 N N . LYS A 1 79 ? -2.165 -7.197 -9.937 1.00 96.50 79 LYS A N 1
ATOM 630 C CA . LYS A 1 79 ? -2.851 -8.236 -10.689 1.00 96.50 79 LYS A CA 1
ATOM 631 C C . LYS A 1 79 ? -4.238 -8.467 -10.097 1.00 96.50 79 LYS A C 1
ATOM 633 O O . LYS A 1 79 ? -4.395 -8.590 -8.883 1.00 96.50 79 LYS A O 1
ATOM 638 N N . TYR A 1 80 ? -5.232 -8.485 -10.978 1.00 92.62 80 TYR A N 1
ATOM 639 C CA . TYR A 1 80 ? -6.636 -8.736 -10.674 1.00 92.62 80 TYR A CA 1
ATOM 640 C C . TYR A 1 80 ? -7.233 -9.592 -11.791 1.00 92.62 80 TYR A C 1
ATOM 642 O O . TYR A 1 80 ? -7.242 -9.172 -12.954 1.00 92.62 80 TYR A O 1
ATOM 650 N N . ALA A 1 81 ? -7.723 -10.784 -11.441 1.00 89.56 81 ALA A N 1
ATOM 651 C CA . ALA A 1 81 ? -8.073 -11.819 -12.415 1.00 89.56 81 ALA A CA 1
ATOM 652 C C . ALA A 1 81 ? -6.914 -12.034 -13.419 1.00 89.56 81 ALA A C 1
ATOM 654 O O . ALA A 1 81 ? -5.768 -12.232 -13.007 1.00 89.56 81 ALA A O 1
ATOM 655 N N . ASP A 1 82 ? -7.185 -11.927 -14.720 1.00 90.44 82 ASP A N 1
ATOM 656 C CA . ASP A 1 82 ? -6.193 -12.105 -15.790 1.00 90.44 82 ASP A CA 1
ATOM 657 C C . ASP A 1 82 ? -5.523 -10.796 -16.238 1.00 90.44 82 ASP A C 1
ATOM 659 O O . ASP A 1 82 ? -4.823 -10.757 -17.253 1.00 90.44 82 ASP A O 1
ATOM 663 N N . LYS A 1 83 ? -5.749 -9.691 -15.516 1.00 93.50 83 LYS A N 1
ATOM 664 C CA . LYS A 1 83 ? -5.190 -8.380 -15.859 1.00 93.50 83 LYS A CA 1
ATOM 665 C C . LYS A 1 83 ? -4.082 -8.000 -14.893 1.00 93.50 83 LYS A C 1
ATOM 667 O O . LYS A 1 83 ? -4.292 -7.963 -13.683 1.00 93.50 83 LYS A O 1
ATOM 672 N N . THR A 1 84 ? -2.938 -7.626 -15.454 1.00 96.31 84 THR A N 1
ATOM 673 C CA . THR A 1 84 ? -1.833 -6.994 -14.731 1.00 96.31 84 THR A CA 1
ATOM 674 C C . THR A 1 84 ? -1.720 -5.552 -15.194 1.00 96.31 84 THR A C 1
ATOM 676 O O . THR A 1 84 ? -1.591 -5.291 -16.389 1.00 96.31 84 THR A O 1
ATOM 679 N N . LEU A 1 85 ? -1.792 -4.616 -14.255 1.00 94.31 85 LEU A N 1
ATOM 680 C CA . LEU A 1 85 ? -1.748 -3.182 -14.517 1.00 94.31 85 LEU A CA 1
ATOM 681 C C . LEU A 1 85 ? -0.678 -2.533 -13.636 1.00 94.31 85 LEU A C 1
ATOM 683 O O . LEU A 1 85 ? -0.462 -2.990 -12.510 1.00 94.31 85 LEU A O 1
ATOM 687 N N . PRO A 1 86 ? 0.012 -1.486 -14.115 1.00 93.88 86 PRO A N 1
ATOM 688 C CA . PRO A 1 86 ? 0.922 -0.735 -13.264 1.00 93.88 86 PRO A CA 1
ATOM 689 C C . PRO A 1 86 ? 0.125 -0.064 -12.137 1.00 93.88 86 PRO A C 1
ATOM 691 O O . PRO A 1 86 ? -1.048 0.275 -12.309 1.00 93.88 86 PRO A O 1
ATOM 694 N N . ILE A 1 87 ? 0.735 0.085 -10.959 1.00 93.69 87 ILE A N 1
ATOM 695 C CA . ILE A 1 87 ? 0.013 0.526 -9.754 1.00 93.69 87 ILE A CA 1
ATOM 696 C C . ILE A 1 87 ? -0.668 1.896 -9.919 1.00 93.69 87 ILE A C 1
ATOM 698 O O . ILE A 1 87 ? -1.758 2.094 -9.396 1.00 93.69 87 ILE A O 1
ATOM 702 N N . ASP A 1 88 ? -0.085 2.810 -10.694 1.00 90.56 88 ASP A N 1
ATOM 703 C CA . ASP A 1 88 ? -0.614 4.150 -10.985 1.00 90.56 88 ASP A CA 1
ATOM 704 C C . ASP A 1 88 ? -1.836 4.150 -11.914 1.00 90.56 88 ASP A C 1
ATOM 706 O O . ASP A 1 88 ? -2.568 5.134 -11.951 1.00 90.56 88 ASP A O 1
ATOM 710 N N . ALA A 1 89 ? -2.115 3.037 -12.599 1.00 90.75 89 ALA A N 1
ATOM 711 C CA . ALA A 1 89 ? -3.356 2.856 -13.351 1.00 90.75 89 ALA A CA 1
ATOM 712 C C . ALA A 1 89 ? -4.549 2.457 -12.459 1.00 90.75 89 ALA A C 1
ATOM 714 O O . ALA A 1 89 ? -5.676 2.349 -12.950 1.00 90.75 89 ALA A O 1
ATOM 715 N N . ALA A 1 90 ? -4.332 2.205 -11.164 1.00 89.06 90 ALA A N 1
ATOM 716 C CA . ALA A 1 90 ? -5.417 1.897 -10.244 1.00 89.06 90 ALA A CA 1
ATOM 717 C C . ALA A 1 90 ? -6.236 3.140 -9.877 1.00 89.06 90 ALA A C 1
ATOM 719 O O . ALA A 1 90 ? -5.739 4.264 -9.848 1.00 89.06 90 ALA A O 1
ATOM 720 N N . GLY A 1 91 ? -7.511 2.924 -9.541 1.00 88.25 91 GLY A N 1
ATOM 721 C CA . GLY A 1 91 ? -8.387 4.003 -9.091 1.00 88.25 91 GLY A CA 1
ATOM 722 C C . GLY A 1 91 ? -7.825 4.715 -7.857 1.00 88.25 91 GLY A C 1
ATOM 723 O O . GLY A 1 91 ? -7.313 4.073 -6.938 1.00 88.25 91 GLY A O 1
ATOM 724 N N . THR A 1 92 ? -7.970 6.038 -7.812 1.00 85.38 92 THR A N 1
ATOM 725 C CA . THR A 1 92 ? -7.441 6.909 -6.745 1.00 85.38 92 THR A CA 1
ATOM 726 C C . THR A 1 92 ? -7.850 6.456 -5.346 1.00 85.38 92 THR A C 1
ATOM 728 O O . THR A 1 92 ? -7.021 6.427 -4.444 1.00 85.38 92 THR A O 1
ATOM 731 N N . GLY A 1 93 ? -9.091 6.002 -5.173 1.00 88.50 93 GLY A N 1
ATOM 732 C CA . GLY A 1 93 ? -9.552 5.445 -3.907 1.00 88.50 93 GLY A CA 1
ATOM 733 C C . GLY A 1 93 ? -8.807 4.173 -3.470 1.00 88.50 93 GLY A C 1
ATOM 734 O O . GLY A 1 93 ? -8.455 4.010 -2.305 1.00 88.50 93 GLY A O 1
ATOM 735 N N . PHE A 1 94 ? -8.511 3.268 -4.405 1.00 90.88 94 PHE A N 1
ATOM 736 C CA . PHE A 1 94 ? -7.709 2.081 -4.104 1.00 90.88 94 PHE A CA 1
ATOM 737 C C . PHE A 1 94 ? -6.270 2.468 -3.729 1.00 90.88 94 PHE A C 1
ATOM 739 O O . PHE A 1 94 ? -5.739 1.970 -2.736 1.00 90.88 94 PHE A O 1
ATOM 746 N N . LEU A 1 95 ? -5.672 3.405 -4.472 1.00 91.44 95 LEU A N 1
ATOM 747 C CA . LEU A 1 95 ? -4.344 3.944 -4.171 1.00 91.44 95 LEU A CA 1
ATOM 748 C C . LEU A 1 95 ? -4.279 4.592 -2.785 1.00 91.44 95 LEU A C 1
ATOM 750 O O . LEU A 1 95 ? -3.335 4.328 -2.045 1.00 91.44 95 LEU A O 1
ATOM 754 N N . GLN A 1 96 ? -5.298 5.362 -2.403 1.00 89.50 96 GLN A N 1
ATOM 755 C CA . GLN A 1 96 ? -5.385 5.993 -1.086 1.00 89.50 96 GLN A CA 1
ATOM 756 C C . GLN A 1 96 ? -5.387 4.948 0.040 1.00 89.50 96 GLN A C 1
ATOM 758 O O . GLN A 1 96 ? -4.649 5.081 1.017 1.00 89.50 96 GLN A O 1
ATOM 763 N N . ILE A 1 97 ? -6.146 3.857 -0.119 1.00 93.31 97 ILE A N 1
ATOM 764 C CA . ILE A 1 97 ? -6.146 2.749 0.849 1.00 93.31 97 ILE A CA 1
ATOM 765 C C . ILE A 1 97 ? -4.767 2.084 0.916 1.00 93.31 97 ILE A C 1
ATOM 767 O O . ILE A 1 97 ? -4.244 1.880 2.013 1.00 93.31 97 ILE A O 1
ATOM 771 N N . LEU A 1 98 ? -4.152 1.770 -0.231 1.00 94.56 98 LEU A N 1
ATOM 772 C CA . LEU A 1 98 ? -2.819 1.164 -0.252 1.00 94.56 98 LEU A CA 1
ATOM 773 C C . LEU A 1 98 ? -1.768 2.052 0.409 1.00 94.56 98 LEU A C 1
ATOM 775 O O . LEU A 1 98 ? -0.931 1.547 1.156 1.00 94.56 98 LEU A O 1
ATOM 779 N N . GLN A 1 99 ? -1.814 3.361 0.165 1.00 92.00 99 GLN A N 1
ATOM 780 C CA . GLN A 1 99 ? -0.938 4.321 0.821 1.00 92.00 99 GLN A CA 1
ATOM 781 C C . GLN A 1 99 ? -1.111 4.238 2.337 1.00 92.00 99 GLN A C 1
ATOM 783 O O . GLN A 1 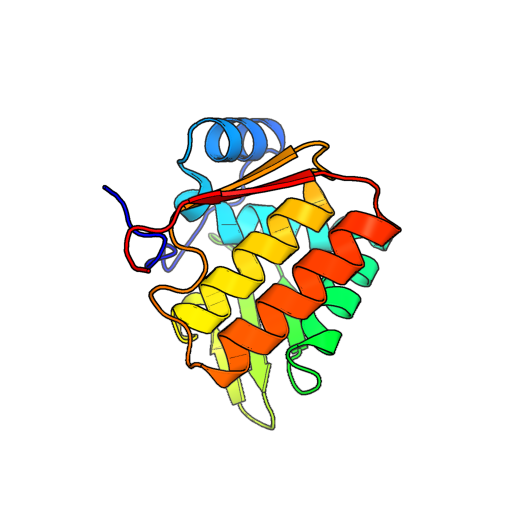99 ? -0.146 3.911 3.024 1.00 92.00 99 GLN A O 1
ATOM 788 N N . ILE A 1 100 ? -2.325 4.409 2.863 1.00 93.12 100 ILE A N 1
ATOM 789 C CA . ILE A 1 100 ? -2.579 4.356 4.313 1.00 93.12 100 ILE A CA 1
ATOM 790 C C . ILE A 1 100 ? -2.062 3.042 4.926 1.00 93.12 100 ILE A C 1
ATOM 792 O O . ILE A 1 100 ? -1.311 3.068 5.905 1.00 93.12 100 ILE A O 1
ATOM 796 N N . LEU A 1 101 ? -2.391 1.895 4.322 1.00 96.06 101 LEU A N 1
ATOM 797 C CA . LEU A 1 101 ? -1.938 0.589 4.808 1.00 96.06 101 LEU A CA 1
ATOM 798 C C . LEU A 1 101 ? -0.413 0.439 4.744 1.00 96.06 101 LEU A C 1
ATOM 800 O O . LEU A 1 101 ? 0.189 -0.102 5.676 1.00 96.06 101 LEU A O 1
ATOM 804 N N . SER A 1 102 ? 0.227 0.941 3.686 1.00 95.25 102 SER A N 1
ATOM 805 C CA . SER A 1 102 ? 1.684 0.893 3.548 1.00 95.25 102 SER A CA 1
ATOM 806 C C . SER A 1 102 ? 2.379 1.705 4.646 1.00 95.25 102 SER A C 1
ATOM 808 O O . SER A 1 102 ? 3.329 1.216 5.259 1.00 95.25 102 SER A O 1
ATOM 810 N N . TYR A 1 103 ? 1.844 2.885 4.979 1.00 92.12 103 TYR A N 1
ATOM 811 C CA . TYR A 1 103 ? 2.343 3.756 6.045 1.00 92.12 103 TYR A CA 1
ATOM 812 C C . TYR A 1 103 ? 2.234 3.101 7.425 1.00 92.12 103 TYR A C 1
ATOM 814 O O . TYR A 1 103 ? 3.200 3.111 8.193 1.00 92.12 103 TYR A O 1
ATOM 822 N N . ILE A 1 104 ? 1.085 2.490 7.731 1.00 94.62 104 ILE A N 1
ATOM 823 C CA . ILE A 1 104 ? 0.877 1.777 8.999 1.00 94.62 104 ILE A CA 1
ATOM 824 C C . ILE A 1 104 ? 1.886 0.631 9.137 1.00 94.62 104 ILE A C 1
ATOM 826 O O . ILE A 1 104 ? 2.509 0.483 10.191 1.00 94.62 104 ILE A O 1
ATOM 830 N N . ASN A 1 105 ? 2.085 -0.155 8.075 1.00 96.06 105 ASN A N 1
ATOM 831 C CA . ASN A 1 105 ? 2.959 -1.329 8.109 1.00 96.06 105 ASN A CA 1
ATOM 832 C C . ASN A 1 105 ? 4.451 -0.974 8.175 1.00 96.06 105 ASN A C 1
ATOM 834 O O . ASN A 1 105 ? 5.208 -1.655 8.873 1.00 96.06 105 ASN A O 1
ATOM 838 N N . ILE A 1 106 ? 4.887 0.093 7.497 1.00 93.25 106 ILE A N 1
ATOM 839 C CA . ILE A 1 106 ? 6.307 0.469 7.471 1.00 93.25 106 ILE A CA 1
ATOM 840 C C . ILE A 1 106 ? 6.728 1.265 8.712 1.00 93.25 106 ILE A C 1
ATOM 842 O O . ILE A 1 106 ? 7.811 1.025 9.247 1.00 93.25 106 ILE A O 1
ATOM 846 N N . TYR A 1 107 ? 5.893 2.199 9.185 1.00 91.31 107 TYR A N 1
ATOM 847 C CA . TYR A 1 107 ? 6.270 3.129 10.256 1.00 91.31 107 TYR A CA 1
ATOM 848 C C . TYR A 1 107 ? 5.752 2.733 11.631 1.00 91.31 107 TYR A C 1
ATOM 850 O O . TYR A 1 107 ? 6.307 3.207 12.621 1.00 91.31 107 TYR A O 1
ATOM 858 N N . LYS A 1 108 ? 4.732 1.867 11.706 1.00 92.69 108 LYS A N 1
ATOM 859 C CA . LYS A 1 108 ? 4.128 1.408 12.968 1.00 92.69 108 LYS A CA 1
ATOM 860 C C . LYS A 1 108 ? 3.842 2.591 13.914 1.00 92.69 108 LYS A C 1
ATOM 862 O O . LYS A 1 108 ? 4.384 2.638 15.024 1.00 92.69 108 LYS A O 1
ATOM 867 N N . PRO A 1 109 ? 3.075 3.595 13.449 1.00 92.00 109 PRO A N 1
ATOM 868 C CA . PRO A 1 109 ? 2.907 4.851 14.167 1.00 92.00 109 PRO A CA 1
ATOM 869 C C . PRO A 1 109 ? 2.195 4.641 15.506 1.00 92.00 109 PRO A C 1
ATOM 871 O O . PRO A 1 109 ? 1.422 3.704 15.661 1.00 92.00 109 PRO A O 1
ATOM 874 N N . LYS A 1 110 ? 2.416 5.548 16.464 1.00 94.12 110 LYS A N 1
ATOM 875 C CA . LYS A 1 110 ? 1.601 5.643 17.692 1.00 94.12 110 LYS A CA 1
ATOM 876 C C . LYS A 1 110 ? 0.369 6.524 17.521 1.00 94.12 110 LYS A C 1
ATOM 878 O O . LYS A 1 110 ? -0.629 6.311 18.200 1.00 94.12 110 LYS A O 1
ATOM 883 N N . ILE A 1 111 ? 0.448 7.486 16.607 1.00 92.75 111 ILE A N 1
ATOM 884 C CA . ILE A 1 111 ? -0.647 8.366 16.215 1.00 92.75 111 ILE A CA 1
ATOM 885 C C . ILE A 1 111 ? -0.655 8.418 14.689 1.00 92.75 111 ILE A C 1
ATOM 887 O O . ILE A 1 111 ? 0.375 8.706 14.079 1.00 92.75 111 ILE A O 1
ATOM 891 N N . LEU A 1 112 ? -1.804 8.127 14.086 1.00 91.50 112 LEU A N 1
ATOM 892 C CA . LEU A 1 112 ? -2.054 8.248 12.656 1.00 91.50 112 LEU A CA 1
ATOM 893 C C . LEU A 1 112 ? -3.010 9.421 12.425 1.00 91.50 112 LEU A C 1
ATOM 895 O O . LEU A 1 112 ? -4.145 9.397 12.897 1.00 91.50 112 LEU A O 1
ATOM 899 N N . LEU A 1 113 ? -2.538 10.438 11.705 1.00 89.31 113 LEU A N 1
ATOM 900 C CA . LEU A 1 113 ? -3.348 11.578 11.280 1.00 89.31 113 LEU A CA 1
ATOM 901 C C . LEU A 1 113 ? -3.812 11.337 9.845 1.00 89.31 113 LEU A C 1
ATOM 903 O O . LEU A 1 113 ? -2.980 11.075 8.975 1.00 89.31 113 LEU A O 1
ATOM 907 N N . LEU A 1 114 ? -5.116 11.423 9.606 1.00 88.44 114 LEU A N 1
ATOM 908 C CA . LEU A 1 114 ? -5.709 11.288 8.280 1.00 88.44 114 LEU A CA 1
ATOM 909 C C . LEU A 1 114 ? -6.539 12.531 7.969 1.00 88.44 114 LEU A C 1
ATOM 911 O O . LEU A 1 114 ? -7.428 12.886 8.740 1.00 88.44 114 LEU A O 1
ATOM 915 N N . ASP A 1 115 ? -6.242 13.160 6.838 1.00 84.25 115 ASP A N 1
ATOM 916 C CA . ASP A 1 115 ? -6.986 14.298 6.299 1.00 84.25 115 ASP A CA 1
ATOM 917 C C . ASP A 1 115 ? -7.809 13.807 5.102 1.00 84.25 115 ASP A C 1
ATOM 919 O O . ASP A 1 115 ? -7.239 13.285 4.140 1.00 84.25 115 ASP A O 1
ATOM 923 N N . GLU A 1 116 ? -9.137 13.859 5.220 1.00 81.62 116 GLU A N 1
ATOM 924 C CA . GLU A 1 116 ? -10.107 13.365 4.230 1.00 81.62 116 GLU A CA 1
ATOM 925 C C . GLU A 1 116 ? -9.758 11.981 3.625 1.00 81.62 116 GLU A C 1
ATOM 927 O O . GLU A 1 116 ? -9.639 11.824 2.399 1.00 81.62 116 GLU A O 1
ATOM 932 N N . PRO A 1 117 ? -9.583 10.929 4.458 1.00 81.06 117 PRO A N 1
ATOM 933 C CA . PRO A 1 117 ? -9.157 9.605 3.990 1.00 81.06 117 PRO A CA 1
ATOM 934 C C . PRO A 1 117 ? -10.156 8.915 3.046 1.00 81.06 117 PRO A C 1
ATOM 936 O O . PRO A 1 117 ? -9.856 7.855 2.497 1.00 81.06 117 PRO A O 1
ATOM 939 N N . ASP A 1 118 ? -11.346 9.483 2.878 1.00 79.19 118 ASP A N 1
ATOM 940 C CA . ASP A 1 118 ? -12.492 8.899 2.204 1.00 79.19 118 ASP A CA 1
ATOM 941 C C . ASP A 1 118 ? -12.991 9.690 0.984 1.00 79.19 118 ASP A C 1
ATOM 943 O O . ASP A 1 118 ? -13.856 9.180 0.265 1.00 79.19 118 ASP A O 1
ATOM 947 N N . ALA A 1 119 ? -12.417 10.868 0.698 1.00 76.75 119 ALA A N 1
ATOM 948 C CA . ALA A 1 119 ? -12.879 11.804 -0.338 1.00 76.75 119 ALA A CA 1
ATOM 949 C C . ALA A 1 119 ? -13.001 11.204 -1.753 1.00 76.75 119 ALA A C 1
ATOM 951 O O . ALA A 1 119 ? -13.806 11.668 -2.558 1.00 76.75 119 ALA A O 1
ATOM 952 N N . HIS A 1 120 ? -12.235 10.154 -2.064 1.00 76.00 120 HIS A N 1
ATOM 953 C CA . HIS A 1 120 ? -12.226 9.501 -3.382 1.00 76.00 120 HIS A CA 1
ATOM 954 C C . HIS A 1 120 ? -12.706 8.041 -3.340 1.00 76.00 120 HIS A C 1
ATOM 956 O O . HIS A 1 120 ? -12.545 7.291 -4.308 1.00 76.00 120 HIS A O 1
ATOM 962 N N . LEU A 1 121 ? -13.266 7.602 -2.211 1.00 82.81 121 LEU A N 1
ATOM 963 C CA . LEU A 1 121 ? -13.699 6.225 -2.005 1.00 82.81 121 LEU A CA 1
ATOM 964 C C . LEU A 1 121 ? -15.184 6.046 -2.322 1.00 82.81 121 LEU A C 1
ATOM 966 O O . LEU A 1 121 ? -16.038 6.791 -1.860 1.00 82.81 121 LEU A O 1
ATOM 970 N N . HIS A 1 122 ? -15.515 4.959 -3.024 1.00 86.50 122 HIS A N 1
ATOM 971 C CA . HIS A 1 122 ? -16.893 4.472 -3.076 1.00 86.50 122 HIS A CA 1
ATOM 972 C C . HIS A 1 122 ? -17.380 4.123 -1.649 1.00 86.50 122 HIS A C 1
ATOM 974 O O . HIS A 1 122 ? -16.599 3.522 -0.901 1.00 86.50 122 HIS A O 1
ATOM 980 N N . PRO A 1 123 ? -18.652 4.372 -1.269 1.00 85.12 123 PRO A N 1
ATOM 981 C CA . PRO A 1 123 ? -19.150 4.174 0.103 1.00 85.12 123 PRO A CA 1
ATOM 982 C C . PRO A 1 123 ? -18.837 2.805 0.728 1.00 85.12 123 PRO A C 1
ATOM 984 O O . PRO A 1 123 ? -18.513 2.691 1.909 1.00 85.12 123 PRO A O 1
ATOM 987 N N . ASN A 1 124 ? -18.870 1.736 -0.073 1.00 87.81 124 ASN A N 1
ATOM 988 C CA . ASN A 1 124 ? -18.489 0.397 0.394 1.00 87.81 124 ASN A CA 1
ATOM 989 C C . ASN A 1 124 ? -17.017 0.314 0.836 1.00 87.81 124 ASN A C 1
ATOM 991 O O . ASN A 1 124 ? -16.714 -0.325 1.842 1.00 87.81 124 ASN A O 1
ATOM 995 N N . ASN A 1 125 ? -16.106 0.964 0.109 1.00 88.31 125 ASN A N 1
ATOM 996 C CA . ASN A 1 125 ? -14.683 0.979 0.442 1.00 88.31 125 ASN A CA 1
ATOM 997 C C . ASN A 1 125 ? -14.393 1.893 1.636 1.00 88.31 125 ASN A C 1
ATOM 999 O O . ASN A 1 125 ? -13.529 1.551 2.434 1.00 88.31 125 ASN A O 1
ATOM 1003 N N . GLN A 1 126 ? -15.156 2.978 1.818 1.00 89.31 126 GLN A N 1
ATOM 1004 C CA . GLN A 1 126 ? -15.089 3.810 3.027 1.00 89.31 126 GLN A CA 1
ATOM 1005 C C . GLN A 1 126 ? -15.378 2.982 4.283 1.00 89.31 126 GLN A C 1
ATOM 1007 O O . GLN A 1 126 ? -14.589 2.972 5.223 1.00 89.31 126 GLN A O 1
ATOM 1012 N N . ARG A 1 127 ? -16.470 2.203 4.267 1.00 90.75 127 ARG A N 1
ATOM 1013 C CA . ARG A 1 127 ? -16.842 1.320 5.387 1.00 90.75 127 ARG A CA 1
ATOM 1014 C C . ARG A 1 127 ? -15.786 0.252 5.661 1.00 90.75 127 ARG A C 1
ATOM 1016 O O . ARG A 1 127 ? -15.451 0.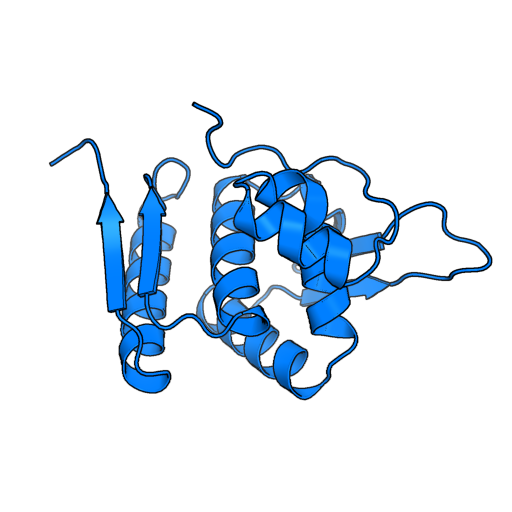011 6.819 1.00 90.75 127 ARG A O 1
ATOM 1023 N N . LYS A 1 128 ? -15.253 -0.380 4.609 1.00 92.69 128 LYS A N 1
ATOM 1024 C CA . LYS A 1 128 ? -14.177 -1.374 4.742 1.00 92.69 128 LYS A CA 1
ATOM 1025 C C . LYS A 1 128 ? -12.902 -0.757 5.321 1.00 92.69 128 LYS A C 1
ATOM 1027 O O . LYS A 1 128 ? -12.325 -1.342 6.232 1.00 92.69 128 LYS A O 1
ATOM 1032 N N . LEU A 1 129 ? -12.495 0.417 4.831 1.00 92.25 129 LEU A N 1
ATOM 1033 C CA . LEU A 1 129 ? -11.327 1.135 5.336 1.00 92.25 129 LEU A CA 1
ATOM 1034 C C . LEU A 1 129 ? 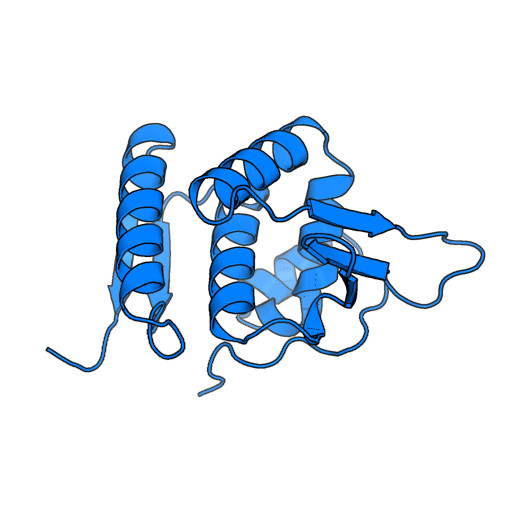-11.514 1.517 6.805 1.00 92.25 129 LEU A C 1
ATOM 1036 O O . LEU A 1 129 ? -10.649 1.206 7.614 1.00 92.25 129 LEU A O 1
ATOM 1040 N N . ALA A 1 130 ? -12.646 2.127 7.164 1.00 92.25 130 ALA A N 1
ATOM 1041 C CA . ALA A 1 130 ? -12.936 2.529 8.539 1.00 92.25 130 ALA A CA 1
ATOM 1042 C C . ALA A 1 130 ? -12.883 1.337 9.505 1.00 92.25 130 ALA A C 1
ATOM 1044 O O . ALA A 1 130 ? -12.228 1.414 10.545 1.00 92.25 130 ALA A O 1
ATOM 1045 N N . LYS A 1 131 ? -13.502 0.208 9.129 1.00 94.56 131 LYS A N 1
ATOM 1046 C CA . LYS A 1 131 ? -13.437 -1.027 9.917 1.00 94.56 131 LYS A CA 1
ATOM 1047 C C . LYS A 1 131 ? -11.996 -1.521 10.065 1.00 94.56 131 LYS A C 1
ATOM 1049 O O . LYS A 1 131 ? -11.551 -1.755 11.182 1.00 94.56 131 LYS A O 1
ATOM 1054 N N . LYS A 1 132 ? -11.249 -1.628 8.961 1.00 95.56 132 LYS A N 1
ATOM 1055 C CA . LYS A 1 132 ? -9.864 -2.114 8.998 1.00 95.56 132 LYS A CA 1
ATOM 1056 C C . LYS A 1 132 ? -8.964 -1.203 9.833 1.00 95.56 132 LYS A C 1
ATOM 1058 O O . LYS A 1 132 ? -8.141 -1.696 10.593 1.00 95.56 132 LYS A O 1
ATOM 1063 N N . LEU A 1 133 ? -9.127 0.114 9.726 1.00 95.00 133 LEU A N 1
ATOM 1064 C CA . LEU A 1 133 ? -8.397 1.086 10.537 1.00 95.00 133 LEU A CA 1
ATOM 1065 C C . LEU A 1 133 ? -8.693 0.928 12.028 1.00 95.00 133 LEU A C 1
ATOM 1067 O O . LEU A 1 133 ? -7.761 0.945 12.829 1.00 95.00 133 LEU A O 1
ATOM 1071 N N . TYR A 1 134 ? -9.960 0.731 12.393 1.00 95.25 134 TYR A N 1
ATOM 1072 C CA . TYR A 1 134 ? -10.340 0.444 13.772 1.00 95.25 134 TYR A CA 1
ATOM 1073 C C . TYR A 1 134 ? -9.674 -0.841 14.282 1.00 95.25 134 TYR A C 1
ATOM 1075 O O . TYR A 1 134 ? -8.977 -0.797 15.296 1.00 95.25 134 TYR A O 1
ATOM 1083 N N . ASP A 1 135 ? -9.799 -1.945 13.543 1.00 96.69 135 ASP A N 1
ATOM 1084 C CA . ASP A 1 135 ? -9.214 -3.238 13.916 1.00 96.69 135 ASP A CA 1
ATOM 1085 C C . ASP A 1 135 ? -7.689 -3.118 14.110 1.00 96.69 135 ASP A C 1
ATOM 1087 O O . ASP A 1 135 ? -7.146 -3.528 15.138 1.00 96.69 135 ASP A O 1
ATOM 1091 N N . LEU A 1 136 ? -7.007 -2.443 13.176 1.00 96.44 136 LEU A N 1
ATOM 1092 C CA . LEU A 1 136 ? -5.571 -2.169 13.253 1.00 96.44 136 LEU A CA 1
ATOM 1093 C C . LEU A 1 136 ? -5.193 -1.307 14.462 1.00 96.44 136 LEU A C 1
ATOM 1095 O O . LEU A 1 136 ? -4.173 -1.573 15.098 1.00 96.44 136 LEU A O 1
ATOM 1099 N N . SER A 1 137 ? -5.985 -0.277 14.774 1.00 96.19 137 SER A N 1
ATOM 1100 C CA . SER A 1 137 ? -5.722 0.634 15.898 1.00 96.19 137 SER A CA 1
ATOM 1101 C C . SER A 1 137 ? -5.714 -0.101 17.238 1.00 96.19 137 SER A C 1
ATOM 1103 O O . SER A 1 137 ? -4.846 0.147 18.079 1.00 96.19 137 SER A O 1
ATOM 1105 N N . VAL A 1 138 ? -6.626 -1.066 17.393 1.00 96.06 138 VAL A N 1
ATOM 1106 C CA . VAL A 1 138 ? -6.744 -1.912 18.582 1.00 96.06 138 VAL A CA 1
ATOM 1107 C C . VAL A 1 138 ? -5.614 -2.940 18.618 1.00 96.06 138 VAL A C 1
ATOM 1109 O O . VAL A 1 138 ? -4.903 -3.027 19.616 1.00 96.06 138 VAL A O 1
ATOM 1112 N N . GLU A 1 139 ? -5.402 -3.677 17.524 1.00 95.88 139 GLU A N 1
ATOM 1113 C CA . GLU A 1 139 ? -4.383 -4.733 17.432 1.00 95.88 139 GLU A CA 1
ATOM 1114 C C . GLU A 1 139 ? -2.963 -4.188 17.650 1.00 95.88 139 GLU A C 1
ATOM 1116 O O . GLU A 1 139 ? -2.154 -4.781 18.364 1.00 95.88 139 GLU A O 1
ATOM 1121 N N . ARG A 1 140 ? -2.652 -3.040 17.040 1.00 95.06 140 ARG A N 1
ATOM 1122 C CA . ARG A 1 140 ? -1.295 -2.468 17.007 1.00 95.06 140 ARG A CA 1
ATOM 1123 C C . ARG A 1 140 ? -1.104 -1.314 17.991 1.00 95.06 140 ARG A C 1
ATOM 1125 O O . ARG A 1 140 ? -0.016 -0.736 18.043 1.00 95.06 140 ARG A O 1
ATOM 1132 N N . ASN A 1 141 ? -2.125 -1.025 18.800 1.00 95.62 141 ASN A N 1
ATOM 1133 C CA . ASN A 1 141 ? -2.126 -0.029 19.869 1.00 95.62 141 ASN A CA 1
ATOM 1134 C C . ASN A 1 141 ? -1.628 1.353 19.402 1.00 95.62 141 ASN A C 1
ATOM 1136 O O . ASN A 1 141 ? -0.567 1.838 19.829 1.00 95.62 141 ASN A O 1
ATOM 1140 N N . PHE A 1 142 ? -2.394 1.962 18.494 1.00 95.62 142 PHE A N 1
ATOM 1141 C CA . PHE A 1 142 ? -2.181 3.329 18.021 1.00 95.62 142 PHE A CA 1
ATOM 1142 C C . PHE A 1 142 ? -3.489 4.111 17.947 1.00 95.62 142 PHE A C 1
ATOM 1144 O O . PHE A 1 142 ? -4.563 3.545 17.768 1.00 95.62 142 PHE A O 1
ATOM 1151 N N . GLN A 1 143 ? -3.395 5.430 18.075 1.00 94.62 143 GLN A N 1
ATOM 1152 C CA . GLN A 1 143 ? -4.542 6.325 17.983 1.00 94.62 143 GLN A CA 1
ATOM 1153 C C . GLN A 1 143 ? -4.716 6.823 16.549 1.00 94.62 143 GLN A C 1
ATOM 1155 O O . GLN A 1 143 ? -3.739 7.156 15.880 1.00 94.62 143 GLN A O 1
ATOM 1160 N N . ILE A 1 144 ? -5.963 6.927 16.096 1.00 92.56 144 ILE A N 1
ATOM 1161 C CA . ILE A 1 144 ? -6.306 7.533 14.809 1.00 92.56 144 ILE A CA 1
ATOM 1162 C C . ILE A 1 144 ? -7.008 8.858 15.075 1.00 92.56 144 ILE A C 1
ATOM 1164 O O . ILE A 1 144 ? -7.935 8.921 15.881 1.00 92.56 144 ILE A O 1
ATOM 1168 N N . ILE A 1 145 ? -6.563 9.910 14.396 1.00 90.75 145 ILE A N 1
ATOM 1169 C CA . ILE A 1 145 ? -7.235 11.206 14.365 1.00 90.75 145 ILE A CA 1
ATOM 1170 C C . ILE A 1 145 ? -7.607 11.464 12.912 1.00 90.75 145 ILE A C 1
ATOM 1172 O O . ILE A 1 145 ? -6.735 11.533 12.045 1.00 90.75 145 ILE A O 1
ATOM 1176 N N . ILE A 1 146 ? -8.908 11.570 12.661 1.00 87.69 146 ILE A N 1
ATOM 1177 C CA . ILE A 1 146 ? -9.458 11.847 11.337 1.00 87.69 146 ILE A CA 1
ATOM 1178 C C . ILE A 1 146 ? -9.951 13.286 11.332 1.00 87.69 146 ILE A C 1
ATOM 1180 O O . ILE A 1 146 ? -10.671 13.703 12.240 1.00 87.69 146 ILE A O 1
ATOM 1184 N N . TYR A 1 147 ? -9.555 14.023 10.305 1.00 83.81 147 TYR A N 1
ATOM 1185 C CA . TYR A 1 147 ? -10.082 15.338 10.001 1.00 83.81 147 TYR A CA 1
ATOM 1186 C C . TYR A 1 147 ? -10.903 15.263 8.711 1.00 83.81 147 TYR A C 1
ATOM 1188 O O . TYR A 1 147 ? -10.477 14.652 7.730 1.00 83.81 147 TYR A O 1
ATOM 1196 N N . GLN A 1 148 ? -12.111 15.824 8.747 1.00 79.25 148 GLN A N 1
ATOM 1197 C CA . GLN A 1 148 ? -13.080 15.746 7.661 1.00 79.25 148 GLN A CA 1
ATOM 1198 C C . GLN A 1 148 ? -13.889 17.044 7.604 1.00 79.25 148 GLN A C 1
ATOM 1200 O O . GLN A 1 148 ? -14.284 17.576 8.642 1.00 79.25 148 GLN A O 1
ATOM 1205 N N . TYR A 1 149 ? -14.128 17.560 6.397 1.00 67.81 149 TYR A N 1
ATOM 1206 C CA . TYR A 1 149 ? -14.822 18.838 6.197 1.00 67.81 149 TYR A CA 1
ATOM 1207 C C . TYR A 1 149 ? -16.350 18.709 6.074 1.00 67.81 149 TYR A C 1
ATOM 1209 O O . TYR A 1 149 ? -17.040 19.723 5.974 1.00 67.81 149 TYR A O 1
ATOM 1217 N N . THR A 1 150 ? -16.895 17.488 6.093 1.00 55.84 150 THR A N 1
ATOM 1218 C CA . THR A 1 150 ? -18.334 17.228 5.912 1.00 55.84 150 THR A CA 1
ATOM 1219 C C . THR A 1 150 ? -18.883 16.413 7.086 1.00 55.84 150 THR A C 1
ATOM 1221 O O . THR A 1 150 ? -18.252 15.439 7.491 1.00 55.84 150 THR A O 1
ATOM 1224 N N . PHE A 1 151 ? -20.026 16.846 7.631 1.00 36.91 151 PHE A N 1
ATOM 1225 C CA . PHE A 1 151 ? -20.798 16.165 8.682 1.00 36.91 151 PHE A CA 1
ATOM 1226 C C . PHE A 1 151 ? -21.783 15.150 8.099 1.00 36.91 151 PHE A C 1
ATOM 1228 O O . PHE A 1 151 ? -22.346 15.440 7.017 1.00 36.91 151 PHE A O 1
#

Sequence (151 aa):
MPGLAGIPSFEELKSPGLVRRAAARGDANNVFRNIIWLLHTNKNSWDSFIADVKDIFPEIEILASFNQERDEHLNIFIKYADKTLPIDAAGTGFLQILQILSYINIYKPKILLLDEPDAHLHPNNQRKLAKKLYDLSVERNFQIIIYQYTF